Protein AF-A0A7X5DG78-F1 (afdb_monomer_lite)

pLDDT: mean 84.53, std 11.56, range [44.03, 93.44]

Secondary structure (DSSP, 8-state):
--HHHHHHHTTEE-TTSSB-HHHHHHHHHHHT--GGGEEEEEEEETTEEEEEEEE-HH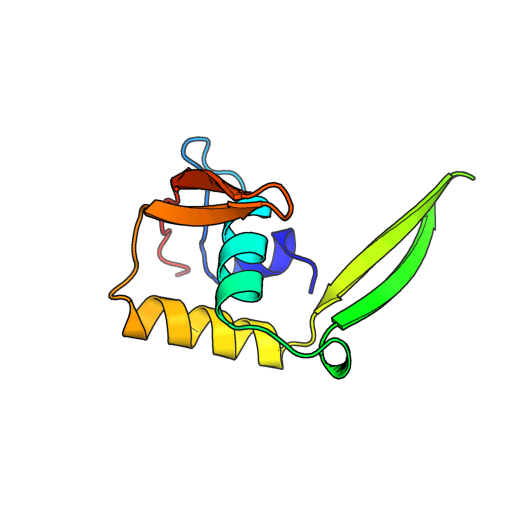HHHHHHHHHHHTT--SEEEEE-TTS-EEEEE-EE----

Structure (mmCIF, N/CA/C/O backbone):
data_AF-A0A7X5DG78-F1
#
_entry.id   AF-A0A7X5DG78-F1
#
loop_
_atom_site.group_PDB
_atom_site.id
_atom_site.type_symbol
_atom_site.label_atom_id
_atom_site.label_alt_id
_atom_site.label_comp_id
_atom_site.label_asym_id
_atom_site.label_entity_id
_atom_site.label_seq_id
_atom_site.pdbx_PDB_ins_code
_atom_site.Cartn_x
_atom_site.Cartn_y
_atom_site.Cartn_z
_atom_site.occupancy
_atom_site.B_iso_or_equiv
_atom_site.auth_seq_id
_atom_site.auth_comp_id
_atom_site.auth_asym_id
_atom_site.auth_atom_id
_atom_site.pdbx_PDB_model_num
ATOM 1 N N . TYR A 1 1 ? 5.367 -3.503 10.307 1.00 85.31 1 TYR A N 1
ATOM 2 C CA . TYR A 1 1 ? 5.248 -3.978 8.925 1.00 85.31 1 TYR A CA 1
ATOM 3 C C . TYR A 1 1 ? 5.568 -2.851 7.982 1.00 85.31 1 TYR A C 1
ATOM 5 O O . TYR A 1 1 ? 4.846 -1.866 7.963 1.00 85.31 1 TYR A O 1
ATOM 13 N N . ASP A 1 2 ? 6.637 -2.959 7.221 1.00 88.31 2 ASP A N 1
ATOM 14 C CA . ASP A 1 2 ? 6.949 -2.015 6.150 1.00 88.31 2 ASP A CA 1
ATOM 15 C C . ASP A 1 2 ? 6.177 -2.382 4.867 1.00 88.31 2 ASP A C 1
ATOM 17 O O . ASP A 1 2 ? 5.708 -3.510 4.719 1.00 88.31 2 ASP A O 1
ATOM 21 N N . CYS A 1 3 ? 6.051 -1.465 3.896 1.00 89.75 3 CYS A N 1
ATOM 22 C CA . CYS A 1 3 ? 5.337 -1.737 2.632 1.00 89.75 3 CYS A CA 1
ATOM 23 C C . CYS A 1 3 ? 5.821 -3.010 1.914 1.00 89.75 3 CYS A C 1
ATOM 25 O O . CYS A 1 3 ? 5.048 -3.650 1.206 1.00 89.75 3 CYS A O 1
ATOM 27 N N . THR A 1 4 ? 7.100 -3.358 2.070 1.00 90.56 4 THR A N 1
ATOM 28 C CA . THR A 1 4 ? 7.685 -4.597 1.540 1.00 90.56 4 THR A CA 1
ATOM 29 C C . THR A 1 4 ? 7.128 -5.826 2.255 1.00 90.56 4 THR A C 1
ATOM 31 O O . THR A 1 4 ? 6.667 -6.738 1.581 1.00 90.56 4 THR A O 1
ATOM 34 N N . GLU A 1 5 ? 7.096 -5.824 3.590 1.00 91.31 5 GLU A N 1
ATOM 35 C CA . GLU A 1 5 ? 6.567 -6.941 4.383 1.00 91.31 5 GLU A CA 1
ATOM 36 C C . GLU A 1 5 ? 5.071 -7.140 4.121 1.00 91.31 5 GLU A C 1
ATOM 38 O O . GLU A 1 5 ? 4.620 -8.260 3.923 1.00 91.31 5 GLU A O 1
ATOM 43 N N . ILE A 1 6 ? 4.305 -6.045 4.034 1.00 91.69 6 ILE A N 1
ATOM 44 C CA . ILE A 1 6 ? 2.879 -6.097 3.677 1.00 91.69 6 ILE A CA 1
ATOM 45 C C . ILE A 1 6 ? 2.704 -6.707 2.282 1.00 91.69 6 ILE A C 1
ATOM 47 O O . ILE A 1 6 ? 1.806 -7.515 2.058 1.00 91.69 6 ILE A O 1
ATOM 51 N N . ALA A 1 7 ? 3.552 -6.315 1.327 1.00 92.06 7 ALA A N 1
ATOM 52 C CA . ALA A 1 7 ? 3.498 -6.857 -0.020 1.00 92.06 7 ALA A CA 1
ATOM 53 C C . ALA A 1 7 ? 3.789 -8.366 -0.039 1.00 92.06 7 ALA A C 1
ATOM 55 O O . ALA A 1 7 ? 3.144 -9.092 -0.787 1.00 92.06 7 ALA A O 1
ATOM 56 N N . GLU A 1 8 ? 4.724 -8.842 0.781 1.00 91.19 8 GLU A N 1
ATOM 57 C CA . GLU A 1 8 ? 5.013 -10.272 0.927 1.00 91.19 8 GLU A CA 1
ATOM 58 C C . GLU A 1 8 ? 3.847 -11.029 1.563 1.00 91.19 8 GLU A C 1
ATOM 60 O O . GLU A 1 8 ? 3.399 -12.025 0.996 1.00 91.19 8 GLU A O 1
ATOM 65 N N . GLU A 1 9 ? 3.312 -10.513 2.669 1.00 91.69 9 GLU A N 1
ATOM 66 C CA . GLU A 1 9 ? 2.194 -11.107 3.412 1.00 91.69 9 GLU A CA 1
ATOM 67 C C . GLU A 1 9 ? 0.930 -11.237 2.546 1.00 91.69 9 GLU A C 1
ATOM 69 O O . GLU A 1 9 ? 0.218 -12.237 2.588 1.00 91.69 9 GLU A O 1
ATOM 74 N N . LEU A 1 10 ? 0.660 -10.233 1.706 1.00 89.75 10 LEU A N 1
ATOM 75 C CA . LEU A 1 10 ? -0.494 -10.218 0.803 1.00 89.75 10 LEU A CA 1
ATOM 76 C C . LEU A 1 10 ? -0.215 -10.864 -0.563 1.00 89.75 10 LEU A C 1
ATOM 78 O O . LEU A 1 10 ? -1.106 -10.897 -1.414 1.00 89.75 10 LEU A O 1
ATOM 82 N N . GLY A 1 11 ? 1.011 -11.332 -0.813 1.00 91.06 11 GLY A N 1
ATOM 83 C CA . GLY A 1 11 ? 1.409 -11.890 -2.106 1.00 91.06 11 GLY A CA 1
ATOM 84 C C . GLY A 1 11 ? 1.387 -10.876 -3.260 1.00 91.06 11 GLY A C 1
ATOM 85 O O . GLY A 1 11 ? 1.230 -11.271 -4.415 1.00 91.06 11 GLY A O 1
ATOM 86 N N . LEU A 1 12 ? 1.530 -9.579 -2.968 1.00 92.38 12 LEU A N 1
ATOM 87 C CA . LEU A 1 12 ? 1.598 -8.481 -3.934 1.00 92.38 12 LEU A CA 1
ATOM 88 C C . LEU A 1 12 ? 3.008 -8.355 -4.517 1.00 92.38 12 LEU A C 1
ATOM 90 O O . LEU A 1 12 ? 3.892 -7.684 -3.977 1.00 92.38 12 LEU A O 1
ATOM 94 N N . LEU A 1 13 ? 3.212 -8.959 -5.679 1.00 92.00 13 LEU A N 1
ATOM 95 C CA . LEU A 1 13 ? 4.490 -8.943 -6.377 1.00 92.00 13 LEU A CA 1
ATOM 96 C C . LEU A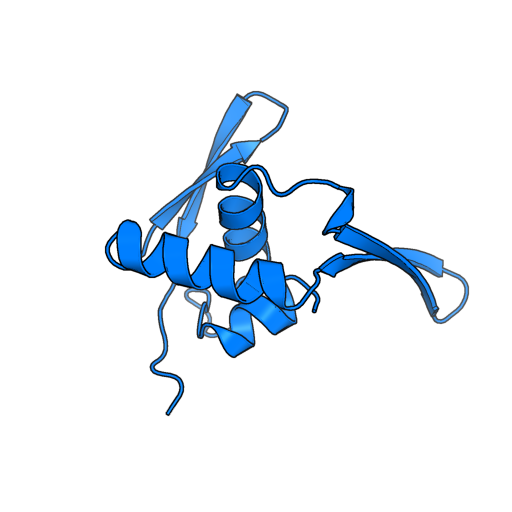 1 13 ? 4.444 -8.010 -7.590 1.00 92.00 13 LEU A C 1
ATOM 98 O O . LEU A 1 13 ? 3.398 -7.729 -8.163 1.00 92.00 13 LEU A O 1
ATOM 102 N N . SER A 1 14 ? 5.598 -7.507 -8.003 1.00 91.75 14 SER A N 1
ATOM 103 C CA . SER A 1 14 ? 5.773 -6.828 -9.284 1.00 91.75 14 SER A CA 1
ATOM 104 C C . SER A 1 14 ? 5.904 -7.855 -10.412 1.00 91.75 14 SER A C 1
ATOM 106 O O . SER A 1 14 ? 6.094 -9.046 -10.162 1.00 91.75 14 SER A O 1
ATOM 108 N N . SER A 1 15 ? 5.900 -7.400 -11.666 1.00 86.75 15 SER A N 1
ATOM 109 C CA . SER A 1 15 ? 6.158 -8.245 -12.843 1.00 86.75 15 SER A CA 1
ATOM 110 C C . SER A 1 15 ? 7.483 -9.014 -12.762 1.00 86.75 15 SER A C 1
ATOM 112 O O . SER A 1 15 ? 7.633 -10.058 -13.384 1.00 86.75 15 SER A O 1
ATOM 114 N N . SER A 1 16 ? 8.439 -8.514 -11.975 1.00 87.12 16 SER A N 1
ATOM 115 C CA . SER A 1 16 ? 9.731 -9.163 -11.720 1.00 87.12 16 SER A CA 1
ATOM 116 C C . SER A 1 16 ? 9.705 -10.179 -10.565 1.00 87.12 16 SER A C 1
ATOM 118 O O . SER A 1 16 ? 10.764 -10.651 -10.161 1.00 87.12 16 SER A O 1
ATOM 120 N N . GLY A 1 17 ? 8.538 -10.469 -9.978 1.00 86.12 17 GLY A N 1
ATOM 121 C CA . GLY A 1 17 ? 8.379 -11.416 -8.867 1.00 86.12 17 GLY A CA 1
ATOM 122 C C . GLY A 1 17 ? 8.891 -10.916 -7.512 1.00 86.12 17 GLY A C 1
ATOM 123 O O . GLY A 1 17 ? 9.055 -11.709 -6.592 1.00 86.12 17 GLY A O 1
ATOM 124 N N . LYS A 1 18 ? 9.170 -9.613 -7.384 1.00 90.19 18 LYS A N 1
ATOM 125 C CA . LYS A 1 18 ? 9.626 -8.979 -6.135 1.00 90.19 18 LYS A CA 1
ATOM 126 C C . LYS A 1 18 ? 8.471 -8.277 -5.419 1.00 90.19 18 LYS A C 1
ATOM 128 O O . LYS A 1 18 ? 7.584 -7.794 -6.121 1.00 90.19 18 LYS A O 1
ATOM 133 N N . PRO A 1 19 ? 8.500 -8.137 -4.084 1.00 91.56 19 PRO A N 1
ATOM 134 C CA . PRO A 1 19 ? 7.450 -7.445 -3.336 1.00 91.56 19 PRO A CA 1
ATOM 135 C C . PRO A 1 19 ? 7.247 -6.016 -3.845 1.00 91.56 19 PRO A C 1
ATOM 137 O O . PRO A 1 19 ? 8.206 -5.248 -3.972 1.00 91.56 19 PRO A O 1
ATOM 140 N N . HIS A 1 20 ? 6.007 -5.653 -4.176 1.00 93.00 20 HIS A N 1
ATOM 141 C CA . HIS A 1 20 ? 5.711 -4.367 -4.806 1.00 93.00 20 HIS A CA 1
ATOM 142 C C . HIS A 1 20 ? 5.342 -3.292 -3.775 1.00 93.00 20 HIS A C 1
ATOM 144 O O . HIS A 1 20 ? 4.207 -2.821 -3.716 1.00 93.00 20 HIS A O 1
ATOM 150 N N . ASN A 1 21 ? 6.331 -2.829 -3.011 1.00 90.62 21 ASN A N 1
ATOM 151 C CA . ASN A 1 21 ? 6.158 -1.807 -1.969 1.00 90.62 21 ASN A CA 1
ATOM 152 C C . ASN A 1 21 ? 5.416 -0.531 -2.440 1.00 90.62 21 ASN A C 1
ATOM 154 O O . ASN A 1 21 ? 4.546 -0.033 -1.732 1.00 90.62 21 ASN A O 1
ATOM 158 N N . GLN A 1 22 ? 5.703 -0.026 -3.646 1.00 90.88 22 GLN A N 1
ATOM 159 C CA . GLN A 1 22 ? 5.022 1.156 -4.207 1.00 90.88 22 GLN A CA 1
ATOM 160 C C . GLN A 1 22 ? 3.530 0.924 -4.493 1.00 90.88 22 GLN A C 1
ATOM 162 O O . GLN A 1 22 ? 2.731 1.853 -4.409 1.00 90.88 22 GLN A O 1
ATOM 167 N N . ALA A 1 23 ? 3.139 -0.304 -4.841 1.00 92.50 23 ALA A N 1
ATOM 168 C CA . ALA A 1 23 ? 1.735 -0.618 -5.058 1.00 92.50 23 ALA A CA 1
ATOM 169 C C . ALA A 1 23 ? 0.989 -0.664 -3.723 1.00 92.50 23 ALA A C 1
ATOM 171 O O . ALA A 1 23 ? -0.097 -0.104 -3.617 1.00 92.50 23 ALA A O 1
ATOM 172 N N . VAL A 1 24 ? 1.606 -1.237 -2.685 1.00 92.31 24 VAL A N 1
ATOM 173 C CA . VAL A 1 24 ? 1.060 -1.205 -1.321 1.00 92.31 24 VAL A CA 1
ATOM 174 C C . VAL A 1 24 ? 0.885 0.229 -0.836 1.00 92.31 24 VAL A C 1
ATOM 176 O O . VAL A 1 24 ? -0.202 0.581 -0.384 1.00 92.31 24 VAL A O 1
ATOM 179 N N . SER A 1 25 ? 1.900 1.088 -0.989 1.00 90.00 25 SER A N 1
ATOM 180 C CA . SER A 1 25 ? 1.776 2.489 -0.566 1.00 90.00 25 SER A CA 1
ATOM 181 C C . SER A 1 25 ? 0.647 3.213 -1.303 1.00 90.00 25 SER A C 1
ATOM 183 O O . SER A 1 25 ? -0.028 4.052 -0.718 1.00 90.00 25 SER A O 1
ATOM 185 N N . ALA A 1 26 ? 0.407 2.876 -2.574 1.00 91.44 26 ALA A N 1
ATOM 186 C CA . ALA A 1 26 ? -0.701 3.430 -3.343 1.00 91.44 26 ALA A CA 1
ATOM 187 C C . ALA A 1 26 ? -2.079 2.969 -2.849 1.00 91.44 26 ALA A C 1
ATOM 189 O O . ALA A 1 26 ? -3.021 3.758 -2.877 1.00 91.44 26 ALA A O 1
ATOM 190 N N . ILE A 1 27 ? -2.208 1.720 -2.394 1.00 92.00 27 ILE A N 1
ATOM 191 C CA . ILE A 1 27 ? -3.452 1.219 -1.791 1.00 92.00 27 ILE A CA 1
ATOM 192 C C . ILE A 1 27 ? -3.692 1.907 -0.446 1.00 92.00 27 ILE A C 1
ATOM 194 O O . ILE A 1 27 ? -4.778 2.422 -0.205 1.00 92.00 27 ILE A O 1
ATOM 198 N N . ILE A 1 28 ? -2.662 1.992 0.399 1.00 90.06 28 ILE A N 1
ATOM 199 C CA . ILE A 1 28 ? -2.719 2.689 1.694 1.00 90.06 28 ILE A CA 1
ATOM 200 C C . ILE A 1 28 ? -3.122 4.159 1.506 1.00 90.06 28 ILE A C 1
ATOM 202 O O . ILE A 1 28 ? -3.954 4.673 2.251 1.00 90.06 28 ILE A O 1
ATOM 206 N N . ALA A 1 29 ? -2.584 4.826 0.480 1.00 87.56 29 ALA A N 1
ATOM 207 C CA . ALA A 1 29 ? -2.961 6.195 0.138 1.00 87.56 29 ALA A CA 1
ATOM 208 C C . ALA A 1 29 ? -4.438 6.319 -0.281 1.00 87.56 29 ALA A C 1
ATOM 210 O O . ALA A 1 29 ? -5.080 7.308 0.057 1.00 87.56 29 ALA A O 1
ATOM 211 N N . GLN A 1 30 ? -4.995 5.321 -0.979 1.00 88.50 30 GLN A N 1
ATOM 212 C CA . GLN A 1 30 ? -6.423 5.284 -1.328 1.00 88.50 30 GLN A CA 1
ATOM 213 C C . GLN A 1 30 ? -7.319 5.003 -0.120 1.00 88.50 30 GLN A C 1
ATOM 215 O O . GLN A 1 30 ? -8.406 5.566 -0.024 1.00 88.50 30 GLN A O 1
ATOM 220 N N . LEU A 1 31 ? -6.856 4.161 0.804 1.00 87.56 31 LEU A N 1
ATOM 221 C CA . LEU A 1 31 ? -7.537 3.881 2.066 1.00 87.56 31 LEU A CA 1
ATOM 222 C C . LEU A 1 31 ? -7.514 5.069 3.036 1.00 87.56 31 LEU A C 1
ATOM 224 O O . LEU A 1 31 ? -8.252 5.058 4.015 1.00 87.56 31 LEU A O 1
ATOM 228 N N . ASN A 1 32 ? -6.700 6.096 2.759 1.00 81.06 32 ASN A N 1
ATOM 229 C CA . ASN A 1 32 ? -6.524 7.272 3.609 1.00 81.06 32 ASN A CA 1
ATOM 230 C C . ASN A 1 32 ? -6.280 6.875 5.080 1.00 81.06 32 ASN A C 1
ATOM 232 O O . ASN A 1 32 ? -6.920 7.390 6.000 1.00 81.06 32 ASN A O 1
ATOM 236 N N . ILE A 1 33 ? -5.368 5.917 5.280 1.00 84.81 33 ILE A N 1
ATOM 237 C CA . ILE A 1 33 ? -4.982 5.420 6.604 1.00 84.81 33 ILE A CA 1
ATOM 238 C C . ILE A 1 33 ? -4.476 6.589 7.459 1.00 84.81 33 ILE A C 1
ATOM 240 O O . ILE A 1 33 ? -3.636 7.375 7.014 1.00 84.81 33 ILE A O 1
ATOM 244 N N . ALA A 1 34 ? -4.994 6.706 8.682 1.00 78.31 34 ALA A N 1
ATOM 245 C CA . ALA A 1 34 ? -4.607 7.765 9.608 1.00 78.31 34 ALA A CA 1
ATOM 246 C C . ALA A 1 34 ? -3.125 7.653 9.999 1.00 78.31 34 ALA A C 1
ATOM 248 O O . ALA A 1 34 ? -2.613 6.550 10.191 1.00 78.31 34 ALA A O 1
ATOM 249 N N . ASP A 1 35 ? -2.456 8.788 10.213 1.00 75.69 35 ASP A N 1
ATOM 250 C CA . ASP A 1 35 ? -1.062 8.829 10.675 1.00 75.69 35 ASP A CA 1
ATOM 251 C C . ASP A 1 35 ? -0.860 8.086 12.005 1.00 75.69 35 ASP A C 1
ATOM 253 O O . ASP A 1 35 ? 0.198 7.518 12.231 1.00 75.69 35 ASP A O 1
ATOM 257 N N . SER A 1 36 ? -1.898 7.978 12.841 1.00 78.56 36 SER A N 1
ATOM 258 C CA . SER A 1 36 ? -1.868 7.199 14.086 1.00 78.56 36 SER A CA 1
ATOM 259 C C . SER A 1 36 ? -1.641 5.690 13.877 1.00 78.56 36 SER A C 1
ATOM 261 O O . SER A 1 36 ? -1.166 4.996 14.785 1.00 78.56 36 SER A O 1
ATOM 263 N N . GLU A 1 37 ? -1.961 5.168 12.690 1.00 80.94 37 GLU A N 1
ATOM 264 C CA . GLU A 1 37 ? -1.701 3.778 12.292 1.00 80.94 37 GLU A CA 1
ATOM 265 C C . GLU A 1 37 ? -0.320 3.599 11.637 1.00 80.94 37 GLU A C 1
ATOM 267 O O . GLU A 1 37 ? 0.119 2.466 11.404 1.00 80.94 37 GLU A O 1
ATOM 272 N N . ILE A 1 38 ? 0.379 4.712 11.389 1.00 83.12 38 ILE A N 1
ATOM 273 C CA . ILE A 1 38 ? 1.712 4.777 10.801 1.00 83.12 38 ILE A CA 1
ATOM 274 C C . ILE A 1 38 ? 2.719 5.105 11.907 1.00 83.12 38 ILE A C 1
ATOM 276 O O . ILE A 1 38 ? 2.713 6.164 12.526 1.00 83.12 38 ILE A O 1
ATOM 280 N N . VAL A 1 39 ? 3.621 4.173 12.160 1.00 79.88 39 VAL A N 1
ATOM 281 C CA . VAL A 1 39 ? 4.719 4.319 13.107 1.00 79.88 39 VAL A CA 1
ATOM 282 C C . VAL A 1 39 ? 5.971 4.700 12.330 1.00 79.88 39 VAL A C 1
ATOM 284 O O . VAL A 1 39 ? 6.556 3.881 11.625 1.00 79.88 39 VAL A O 1
ATOM 287 N N . THR A 1 40 ? 6.411 5.947 12.459 1.00 75.31 40 THR A N 1
ATOM 288 C CA . THR A 1 40 ? 7.710 6.365 11.923 1.00 75.31 40 THR A CA 1
ATOM 289 C C . THR A 1 40 ? 8.803 5.956 12.903 1.00 75.31 40 THR A C 1
ATOM 291 O O . THR A 1 40 ? 8.935 6.548 13.974 1.00 75.31 40 THR A O 1
ATOM 294 N N . THR A 1 41 ? 9.594 4.949 12.539 1.00 66.88 41 THR A N 1
ATOM 295 C CA . THR A 1 41 ? 10.761 4.522 13.319 1.00 66.88 41 THR A CA 1
ATOM 296 C C . THR A 1 41 ? 12.020 5.104 12.684 1.00 66.88 41 THR A C 1
ATOM 298 O O . THR A 1 41 ? 12.284 4.889 11.499 1.00 66.88 41 THR A O 1
ATOM 301 N N . ALA A 1 42 ? 12.819 5.822 13.476 1.00 61.94 42 ALA A N 1
ATOM 302 C CA . ALA A 1 42 ? 14.167 6.217 13.080 1.00 61.94 42 ALA A CA 1
ATOM 303 C C . ALA A 1 42 ? 15.049 4.962 13.038 1.00 61.94 42 ALA A C 1
ATOM 305 O O . ALA A 1 42 ? 15.314 4.345 14.073 1.00 61.94 42 ALA A O 1
ATOM 306 N N . PHE A 1 43 ? 15.467 4.548 11.844 1.00 59.22 43 PHE A N 1
ATOM 307 C CA . PHE A 1 43 ? 16.330 3.392 11.668 1.00 59.22 43 PHE A CA 1
ATOM 308 C C . PHE A 1 43 ? 17.757 3.874 11.414 1.00 59.22 43 PHE A C 1
ATOM 310 O O . PHE A 1 43 ? 18.166 4.153 10.291 1.00 59.22 43 PHE A O 1
ATOM 317 N N . SER A 1 44 ? 18.548 3.973 12.481 1.00 52.44 44 SER A N 1
ATOM 318 C CA . SER A 1 44 ? 19.961 4.326 12.367 1.00 52.44 44 SER A CA 1
ATOM 319 C C . SER A 1 44 ? 20.773 3.088 11.980 1.00 52.44 44 SER A C 1
ATOM 321 O O . SER A 1 44 ? 21.094 2.254 12.834 1.00 52.44 44 SER A O 1
ATOM 323 N N . ARG A 1 45 ? 21.150 2.956 10.705 1.00 52.59 45 ARG A N 1
ATOM 324 C CA . ARG A 1 45 ? 22.133 1.949 10.276 1.00 52.59 45 ARG A CA 1
ATOM 325 C C . ARG A 1 45 ? 23.290 2.641 9.571 1.00 52.59 45 ARG A C 1
ATOM 327 O O . ARG A 1 45 ? 23.137 3.238 8.516 1.00 52.59 45 ARG A O 1
ATOM 334 N N . ASN A 1 46 ? 24.474 2.531 10.172 1.00 55.66 46 ASN A N 1
ATOM 335 C CA . ASN A 1 46 ? 25.746 2.964 9.588 1.00 55.66 46 ASN A CA 1
ATOM 336 C C . ASN A 1 46 ? 25.938 4.490 9.395 1.00 55.66 46 ASN A C 1
ATOM 338 O O . ASN A 1 46 ? 26.688 4.902 8.511 1.00 55.66 46 ASN A O 1
ATOM 342 N N . GLY A 1 47 ? 25.316 5.324 10.240 1.00 60.91 47 GLY A N 1
ATOM 343 C CA . GLY A 1 47 ? 25.517 6.785 10.246 1.00 60.91 47 GLY A CA 1
ATOM 344 C C . GLY A 1 47 ? 24.648 7.567 9.255 1.00 60.91 47 GLY A C 1
ATOM 345 O O . GLY A 1 47 ? 24.819 8.776 9.130 1.00 60.91 47 GLY A O 1
ATOM 346 N N . HIS A 1 48 ? 23.722 6.889 8.577 1.00 60.88 48 HIS A N 1
ATOM 347 C CA . HIS A 1 48 ? 22.653 7.498 7.794 1.00 60.88 48 HIS A CA 1
ATOM 348 C C . HIS A 1 48 ? 21.357 7.437 8.615 1.00 60.88 48 HIS A C 1
ATOM 350 O O . HIS A 1 48 ? 20.981 6.364 9.098 1.00 60.88 48 HIS A O 1
ATOM 356 N N . ASP A 1 49 ? 20.736 8.595 8.842 1.00 56.16 49 ASP A N 1
ATOM 357 C CA . ASP A 1 49 ? 19.463 8.709 9.557 1.00 56.16 49 ASP A CA 1
ATOM 358 C C . ASP A 1 49 ? 18.336 8.519 8.535 1.00 56.16 49 ASP A C 1
ATOM 360 O O . ASP A 1 49 ? 17.869 9.467 7.904 1.00 56.16 49 ASP A O 1
ATOM 364 N N . ASP A 1 50 ? 17.977 7.262 8.285 1.00 60.47 50 ASP A N 1
ATOM 365 C CA . ASP A 1 50 ? 16.868 6.915 7.404 1.00 60.47 50 ASP A CA 1
ATOM 366 C C . ASP A 1 50 ? 15.627 6.630 8.267 1.00 60.47 50 ASP A C 1
ATOM 368 O O . ASP A 1 50 ? 15.602 5.733 9.113 1.00 60.47 50 ASP A O 1
ATOM 372 N N . MET A 1 51 ? 14.578 7.432 8.076 1.00 66.88 51 MET A N 1
ATOM 373 C CA . MET A 1 51 ? 13.268 7.183 8.678 1.00 66.88 51 MET A CA 1
ATOM 374 C C . MET A 1 51 ? 12.500 6.181 7.816 1.00 66.88 51 MET A C 1
ATOM 376 O O . MET A 1 51 ? 12.161 6.472 6.668 1.00 66.88 51 MET A O 1
ATOM 380 N N . THR A 1 52 ? 12.183 5.016 8.379 1.00 72.38 52 THR A N 1
ATOM 381 C CA . THR A 1 52 ? 11.305 4.018 7.749 1.00 72.38 52 THR A CA 1
ATOM 382 C C . THR A 1 52 ? 9.899 4.107 8.330 1.00 72.38 52 THR A C 1
ATOM 384 O O . THR A 1 52 ? 9.708 4.100 9.549 1.00 72.38 52 THR A O 1
ATOM 387 N N . LEU A 1 53 ? 8.908 4.211 7.440 1.00 79.50 53 LEU A N 1
ATOM 388 C CA . LEU A 1 53 ? 7.492 4.175 7.792 1.00 79.50 53 LEU A CA 1
ATOM 389 C C . LEU A 1 53 ? 7.067 2.725 8.008 1.00 79.50 53 LEU A C 1
ATOM 391 O O . LEU A 1 53 ? 7.013 1.939 7.062 1.00 79.50 53 LEU A O 1
ATOM 395 N N . GLN A 1 54 ? 6.715 2.400 9.244 1.00 87.62 54 GLN A N 1
ATOM 396 C CA . GLN A 1 54 ? 6.154 1.112 9.609 1.00 87.62 54 GLN A CA 1
ATOM 397 C C . GLN A 1 54 ? 4.653 1.245 9.834 1.00 87.62 54 GLN A C 1
ATOM 399 O O . GLN A 1 54 ? 4.159 2.248 10.332 1.00 87.62 54 GLN A O 1
ATOM 404 N N . TYR A 1 55 ? 3.913 0.202 9.508 1.00 89.00 55 TYR A N 1
ATOM 405 C CA . TYR A 1 55 ? 2.472 0.132 9.672 1.00 89.00 55 TYR A CA 1
ATOM 406 C C . TYR A 1 55 ? 2.113 -0.916 10.718 1.00 89.00 55 TYR A C 1
ATOM 408 O O . TYR A 1 55 ? 2.800 -1.940 10.877 1.00 89.00 55 TYR A O 1
ATOM 416 N N . LYS A 1 56 ? 1.016 -0.652 11.430 1.00 90.12 56 LYS A N 1
ATOM 417 C CA . LYS A 1 56 ? 0.396 -1.622 12.332 1.00 90.12 56 LYS A CA 1
ATOM 418 C C . LYS A 1 56 ? -0.205 -2.795 11.547 1.00 90.12 56 LYS A C 1
ATOM 420 O O . LYS A 1 56 ? -0.602 -2.620 10.396 1.00 90.12 56 LYS A O 1
ATOM 425 N N . PRO A 1 57 ? -0.349 -3.976 12.174 1.00 88.56 57 PRO A N 1
ATOM 426 C CA . PRO A 1 57 ? -1.012 -5.124 11.552 1.00 88.56 57 PRO A CA 1
ATOM 427 C C . PRO A 1 57 ? -2.452 -4.825 11.102 1.00 88.56 57 PRO A C 1
ATOM 429 O O . PRO A 1 57 ? -2.893 -5.387 10.106 1.00 88.56 57 PRO A O 1
ATOM 432 N N . SER A 1 58 ? -3.156 -3.891 11.757 1.00 90.25 58 SER A N 1
ATOM 433 C CA . SER A 1 58 ? -4.483 -3.419 11.329 1.00 90.25 58 SER A CA 1
ATOM 434 C C . SER A 1 58 ? -4.500 -2.948 9.870 1.00 90.25 58 SER A C 1
ATOM 436 O O . SER A 1 58 ? -5.445 -3.230 9.140 1.00 90.25 58 SER A O 1
ATOM 438 N N . VAL A 1 59 ? -3.426 -2.287 9.423 1.00 90.75 59 VAL A N 1
ATOM 439 C CA . VAL A 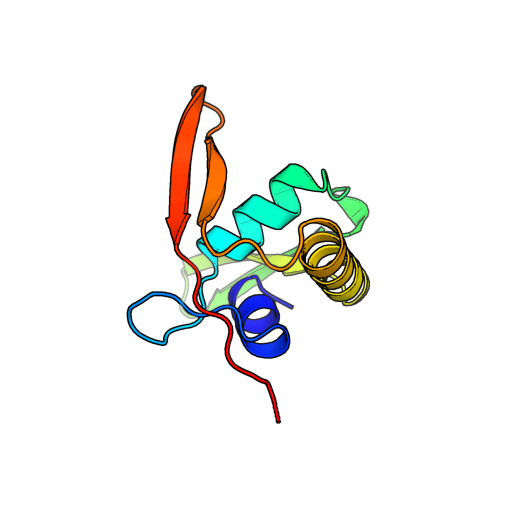1 59 ? -3.305 -1.767 8.055 1.00 90.75 59 VAL A CA 1
ATOM 440 C C . VAL A 1 59 ? -3.249 -2.903 7.036 1.00 90.75 59 VAL A C 1
ATOM 442 O O . VAL A 1 59 ? -3.807 -2.775 5.952 1.00 90.75 59 VAL A O 1
ATOM 445 N N . ILE A 1 60 ? -2.623 -4.035 7.374 1.00 91.38 60 ILE A N 1
ATOM 446 C CA . ILE A 1 60 ? -2.552 -5.210 6.491 1.00 91.38 60 ILE A CA 1
ATOM 447 C C . ILE A 1 60 ? -3.957 -5.728 6.203 1.00 91.38 60 ILE A C 1
ATOM 449 O O . ILE A 1 60 ? -4.304 -5.976 5.050 1.00 91.38 60 ILE A O 1
ATOM 453 N N . GLU A 1 61 ? -4.772 -5.847 7.250 1.00 91.44 61 GLU A N 1
ATOM 454 C CA . GLU A 1 61 ? -6.150 -6.320 7.143 1.00 91.44 61 GLU A CA 1
ATOM 455 C C . GLU A 1 61 ? -7.011 -5.343 6.329 1.00 91.44 61 GLU A C 1
ATOM 457 O O . GLU A 1 61 ? -7.814 -5.778 5.501 1.00 91.44 61 GLU A O 1
ATOM 462 N N . GLU A 1 62 ? -6.808 -4.028 6.477 1.00 92.38 62 GLU A N 1
ATOM 463 C CA . GLU A 1 62 ? -7.487 -3.027 5.642 1.00 92.38 62 GLU A CA 1
ATOM 464 C C . GLU A 1 62 ? -7.074 -3.111 4.168 1.00 92.38 62 GLU A C 1
ATOM 466 O O . GLU A 1 62 ? -7.940 -3.124 3.291 1.00 92.38 62 GLU A O 1
ATOM 471 N N . VAL A 1 63 ? -5.775 -3.240 3.874 1.00 91.81 63 VAL A N 1
ATOM 472 C CA . VAL A 1 63 ? -5.273 -3.425 2.501 1.00 91.81 63 VAL A CA 1
ATOM 473 C C . VAL A 1 63 ? -5.826 -4.720 1.907 1.00 91.81 63 VAL A C 1
ATOM 475 O O . VAL A 1 63 ? -6.308 -4.724 0.775 1.00 91.81 63 VAL A O 1
ATOM 478 N N . ARG A 1 64 ? -5.834 -5.816 2.672 1.00 91.56 64 ARG A N 1
ATOM 479 C CA . ARG A 1 64 ? -6.414 -7.097 2.253 1.00 91.56 64 ARG A CA 1
ATOM 480 C C . ARG A 1 64 ? -7.897 -6.968 1.926 1.00 91.56 64 ARG A C 1
ATOM 482 O O . ARG A 1 64 ? -8.351 -7.484 0.905 1.00 91.56 64 ARG A O 1
ATOM 489 N N . LYS A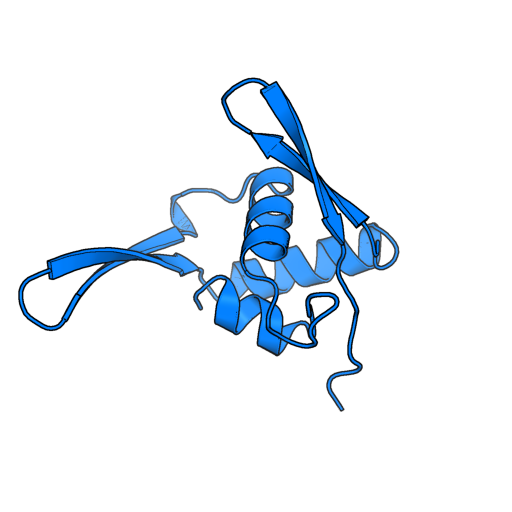 1 65 ? -8.652 -6.279 2.780 1.00 92.56 65 LYS A N 1
ATOM 490 C CA . LYS A 1 65 ? -10.079 -6.035 2.573 1.00 92.56 65 LYS A CA 1
ATOM 491 C C . LYS A 1 65 ? -10.320 -5.182 1.333 1.00 92.56 65 LYS A C 1
ATOM 493 O O . LYS A 1 65 ? -11.195 -5.518 0.544 1.00 92.56 65 LYS A O 1
ATOM 498 N N . TRP A 1 66 ? -9.518 -4.139 1.126 1.00 93.19 66 TRP A N 1
ATOM 499 C CA . TRP A 1 66 ? -9.576 -3.302 -0.071 1.00 93.19 66 TRP A CA 1
ATOM 500 C C . TRP A 1 66 ? -9.331 -4.101 -1.350 1.00 93.19 66 TRP A C 1
ATOM 502 O O . TRP A 1 66 ? -10.048 -3.925 -2.333 1.00 93.19 66 TRP A O 1
ATOM 512 N N . LEU A 1 67 ? -8.349 -5.011 -1.331 1.00 91.44 67 LEU A N 1
ATOM 513 C CA . LEU A 1 67 ? -8.077 -5.910 -2.451 1.00 91.44 67 LEU A CA 1
ATOM 514 C C . LEU A 1 67 ? -9.286 -6.793 -2.754 1.00 91.44 67 LEU A C 1
ATOM 516 O O . LEU A 1 67 ? -9.679 -6.891 -3.912 1.00 91.44 67 LEU A O 1
ATOM 520 N N . ALA A 1 68 ? -9.890 -7.402 -1.732 1.00 91.44 68 ALA A N 1
ATOM 521 C CA . ALA A 1 68 ? -11.071 -8.242 -1.905 1.00 91.44 68 ALA A CA 1
ATOM 522 C C . ALA A 1 68 ? -12.278 -7.447 -2.438 1.00 91.44 68 ALA A C 1
ATOM 524 O O . ALA A 1 68 ? -12.928 -7.892 -3.381 1.00 91.44 68 ALA A O 1
ATOM 525 N N . ASP A 1 69 ? -12.535 -6.257 -1.888 1.00 93.06 69 ASP A N 1
ATOM 526 C CA . ASP A 1 69 ? -13.616 -5.354 -2.311 1.00 93.06 69 ASP A CA 1
ATOM 527 C C . ASP A 1 69 ? -13.426 -4.871 -3.760 1.00 93.06 69 ASP A C 1
ATOM 529 O O . ASP A 1 69 ? -14.358 -4.865 -4.561 1.00 93.06 69 ASP A O 1
ATOM 533 N N . SER A 1 70 ? -12.177 -4.590 -4.139 1.00 90.62 70 SER A N 1
ATOM 534 C CA . SER A 1 70 ? -11.793 -4.188 -5.496 1.00 90.62 70 SER A CA 1
ATOM 535 C C . SER A 1 70 ? -11.631 -5.365 -6.472 1.00 90.62 70 SER A C 1
ATOM 537 O O . SER A 1 70 ? -11.164 -5.166 -7.596 1.00 90.62 70 SER A O 1
ATOM 539 N N . ASN A 1 71 ? -11.988 -6.591 -6.070 1.00 91.31 71 ASN A N 1
ATOM 540 C CA . ASN A 1 71 ? -11.865 -7.813 -6.871 1.00 91.31 71 ASN A CA 1
ATOM 541 C C . ASN A 1 71 ? -10.420 -8.095 -7.354 1.00 91.31 71 ASN A C 1
ATOM 543 O O . ASN A 1 71 ? -10.190 -8.479 -8.502 1.00 91.31 71 ASN A O 1
ATOM 547 N N . TYR A 1 72 ? -9.439 -7.898 -6.473 1.00 89.94 72 TYR A N 1
ATOM 548 C CA . TYR A 1 72 ? -8.006 -8.130 -6.696 1.00 89.94 72 TYR A CA 1
ATOM 549 C C . TYR A 1 72 ? -7.478 -7.450 -7.974 1.00 89.94 72 TYR A C 1
ATOM 551 O O . TYR A 1 72 ? -7.051 -8.114 -8.926 1.00 89.94 72 TYR A O 1
ATOM 559 N N . PRO A 1 73 ? -7.491 -6.104 -8.029 1.00 91.44 73 PRO A N 1
ATOM 560 C CA . PRO A 1 73 ? -7.127 -5.370 -9.232 1.00 91.44 73 PRO A CA 1
ATOM 561 C C . PRO A 1 73 ? -5.636 -5.542 -9.539 1.00 91.44 73 PRO A C 1
ATOM 563 O O . PRO A 1 73 ? -4.778 -5.223 -8.724 1.00 91.44 73 PRO A O 1
ATOM 566 N N . THR A 1 74 ? -5.279 -5.998 -10.738 1.00 91.31 74 THR A N 1
ATOM 567 C CA . THR A 1 74 ? -3.861 -6.144 -11.136 1.00 91.31 74 THR A CA 1
ATOM 568 C C . THR A 1 74 ? -3.183 -4.811 -11.455 1.00 91.31 74 THR A C 1
ATOM 570 O O . THR A 1 74 ? -1.968 -4.746 -11.618 1.00 91.31 74 THR A O 1
ATOM 573 N N . LYS A 1 75 ? -3.955 -3.727 -11.558 1.00 92.62 75 LYS A N 1
ATOM 574 C CA . LYS A 1 75 ? -3.481 -2.378 -11.866 1.00 92.62 75 LYS A CA 1
ATOM 575 C C . LYS A 1 75 ? -3.960 -1.430 -10.780 1.00 92.62 75 LYS A C 1
ATOM 577 O O . LYS A 1 75 ? -5.143 -1.116 -10.725 1.00 92.62 75 LYS A O 1
ATOM 582 N N . ILE A 1 76 ? -3.038 -0.969 -9.946 1.00 92.19 76 ILE A N 1
ATOM 583 C CA . ILE A 1 76 ? -3.321 -0.043 -8.853 1.00 92.19 76 ILE A CA 1
ATOM 584 C C . ILE A 1 76 ? -3.079 1.383 -9.354 1.00 92.19 76 ILE A C 1
ATOM 586 O O . ILE A 1 76 ? -1.920 1.747 -9.590 1.00 92.19 76 ILE A O 1
ATOM 590 N N . PRO A 1 77 ? -4.127 2.199 -9.561 1.00 91.44 77 PRO A N 1
ATOM 591 C CA . PRO A 1 77 ? -3.945 3.607 -9.869 1.00 91.44 77 PRO A CA 1
ATOM 592 C C . PRO A 1 77 ? -3.400 4.342 -8.639 1.00 91.44 77 PRO A C 1
ATOM 594 O O . PRO A 1 77 ? -3.770 4.060 -7.504 1.00 91.44 77 PRO A O 1
ATOM 597 N N . TYR A 1 78 ? -2.516 5.302 -8.867 1.00 90.06 78 TYR A N 1
ATOM 598 C CA . TYR A 1 78 ? -1.946 6.156 -7.837 1.00 90.06 78 TYR A CA 1
ATOM 599 C C . TYR A 1 78 ? -1.855 7.578 -8.361 1.00 90.06 78 TYR A C 1
ATOM 601 O O . TYR A 1 78 ? -1.417 7.786 -9.490 1.00 90.06 78 TYR A O 1
ATOM 609 N N . VAL A 1 79 ? -2.229 8.557 -7.548 1.00 88.56 79 VAL A N 1
ATOM 610 C CA . VAL A 1 79 ? -2.051 9.968 -7.887 1.00 88.56 79 VAL A CA 1
ATOM 611 C C . VAL A 1 79 ? -1.023 10.545 -6.935 1.00 88.56 79 VAL A C 1
ATOM 613 O O . VAL A 1 79 ? -1.216 10.549 -5.725 1.00 88.56 79 VAL A O 1
ATOM 616 N N . ASP A 1 80 ? 0.094 10.998 -7.492 1.00 86.19 80 ASP A N 1
ATOM 617 C CA . ASP A 1 80 ? 1.120 11.681 -6.713 1.00 86.19 80 ASP A CA 1
ATOM 618 C C . ASP A 1 80 ? 0.610 13.042 -6.210 1.00 86.19 80 ASP A C 1
ATOM 620 O O . ASP A 1 80 ? -0.291 13.627 -6.809 1.00 86.19 80 ASP A O 1
ATOM 624 N N . SER A 1 81 ? 1.236 13.602 -5.171 1.00 80.81 81 SER A N 1
ATOM 625 C CA . SER A 1 81 ? 0.893 14.929 -4.630 1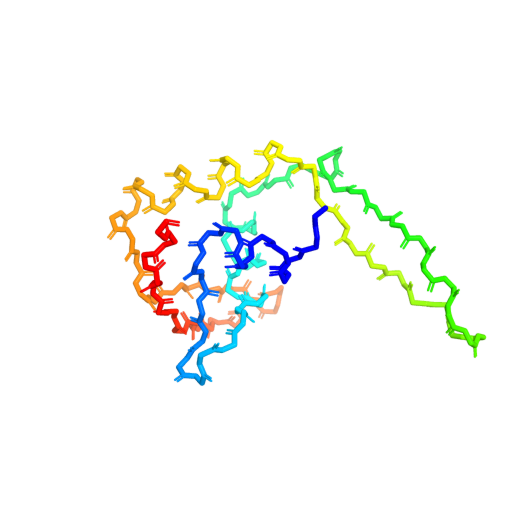.00 80.81 81 SER A CA 1
ATOM 626 C C . SER A 1 81 ? 0.921 16.045 -5.693 1.00 80.81 81 SER A C 1
ATOM 628 O O . SER A 1 81 ? 0.198 17.032 -5.588 1.00 80.81 81 SER A O 1
ATOM 630 N N . LYS A 1 82 ? 1.689 15.862 -6.777 1.00 86.44 82 LYS A N 1
ATOM 631 C CA . LYS A 1 82 ? 1.718 16.762 -7.944 1.00 86.44 82 LYS A CA 1
ATOM 632 C C . LYS A 1 82 ? 0.567 16.566 -8.948 1.00 86.44 82 LYS A C 1
ATOM 634 O O . LYS A 1 82 ? 0.580 17.197 -10.000 1.00 86.44 82 LYS A O 1
ATOM 639 N N . GLY A 1 83 ? -0.383 15.669 -8.684 1.00 87.62 83 GLY A N 1
ATOM 640 C CA . GLY A 1 83 ? -1.489 15.328 -9.588 1.00 87.62 83 GLY A CA 1
ATOM 641 C C . GLY A 1 83 ? -1.127 14.354 -10.717 1.00 87.62 83 GLY A C 1
ATOM 642 O O . GLY A 1 83 ? -1.926 14.143 -11.626 1.00 87.62 83 GLY A O 1
ATOM 643 N N . ASN A 1 84 ? 0.063 13.744 -10.686 1.00 91.12 84 ASN A N 1
ATOM 644 C CA . ASN A 1 84 ? 0.481 12.793 -11.719 1.00 91.12 84 ASN A CA 1
ATOM 645 C C . ASN A 1 84 ? -0.159 11.424 -11.486 1.00 91.12 84 ASN A C 1
ATOM 647 O O . ASN A 1 84 ? 0.108 10.787 -10.465 1.00 91.12 84 ASN A O 1
ATOM 651 N N . GLN A 1 85 ? -0.938 10.952 -12.458 1.00 91.19 85 GLN A N 1
ATOM 652 C CA . GLN A 1 85 ? -1.498 9.605 -12.447 1.00 91.19 85 GLN A CA 1
ATOM 653 C C . GLN A 1 85 ? -0.425 8.582 -12.829 1.00 91.19 85 GLN A C 1
ATOM 655 O O . GLN A 1 85 ? 0.171 8.634 -13.904 1.00 91.19 85 GLN A O 1
ATOM 660 N N . LYS A 1 86 ? -0.184 7.637 -11.930 1.00 91.25 86 LYS A N 1
A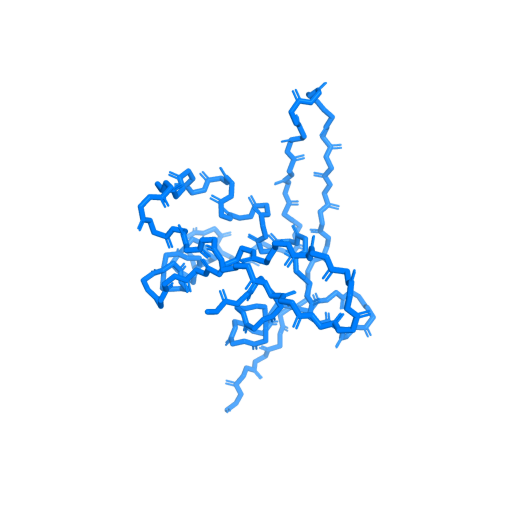TOM 661 C CA . LYS A 1 86 ? 0.656 6.459 -12.116 1.00 91.25 86 LYS A CA 1
ATOM 662 C C . LYS A 1 86 ? -0.213 5.219 -11.986 1.00 91.25 86 LYS A C 1
ATOM 664 O O . LYS A 1 86 ? -1.271 5.236 -11.362 1.00 91.25 86 LYS A O 1
ATOM 669 N N . THR A 1 87 ? 0.238 4.123 -12.570 1.00 91.94 87 THR A N 1
ATOM 670 C CA . THR A 1 87 ? -0.423 2.831 -12.407 1.00 91.94 87 THR A CA 1
ATOM 671 C C . THR A 1 87 ? 0.632 1.786 -12.121 1.00 91.94 87 THR A C 1
ATOM 673 O O . THR A 1 87 ? 1.532 1.572 -12.932 1.00 91.94 87 THR A O 1
ATOM 676 N N . TYR A 1 88 ? 0.529 1.150 -10.961 1.00 91.94 88 TYR A N 1
ATOM 677 C CA . TYR A 1 88 ? 1.417 0.067 -10.565 1.00 91.94 88 TYR A CA 1
ATOM 678 C C . TYR A 1 88 ? 0.787 -1.262 -10.958 1.00 91.94 88 TYR A C 1
ATOM 680 O O . TYR A 1 88 ? -0.358 -1.540 -10.607 1.00 91.94 88 TYR A O 1
ATOM 688 N N . THR A 1 89 ? 1.518 -2.067 -11.725 1.00 93.31 89 THR A N 1
ATOM 689 C CA . THR A 1 89 ? 1.054 -3.402 -12.111 1.00 93.31 89 THR A CA 1
ATOM 690 C C . THR A 1 89 ? 1.517 -4.404 -11.067 1.00 93.31 89 THR A C 1
ATOM 692 O O . THR A 1 89 ? 2.720 -4.562 -10.857 1.00 93.31 89 THR A O 1
ATOM 695 N N . VAL A 1 90 ? 0.561 -5.071 -10.430 1.00 93.44 90 VAL A N 1
ATOM 696 C CA . VAL A 1 90 ? 0.793 -6.103 -9.422 1.00 93.44 90 VAL A CA 1
ATOM 697 C C . VAL A 1 90 ? 0.383 -7.473 -9.942 1.00 93.44 90 VAL A C 1
ATOM 699 O O . VAL A 1 90 ? -0.541 -7.620 -10.743 1.00 93.44 90 VAL A O 1
ATOM 702 N N . VAL A 1 91 ? 1.095 -8.479 -9.463 1.00 92.50 91 VAL A N 1
ATOM 703 C CA . VAL A 1 91 ? 0.846 -9.894 -9.686 1.00 92.50 91 VAL A CA 1
ATOM 704 C C . VAL A 1 91 ? 0.577 -10.506 -8.323 1.00 92.50 91 VAL A C 1
ATOM 706 O O . VAL A 1 91 ? 1.384 -10.358 -7.408 1.00 92.50 91 VAL A O 1
ATOM 709 N N . TYR A 1 92 ? -0.558 -11.181 -8.203 1.00 90.00 92 TYR A N 1
ATOM 710 C CA . TYR A 1 92 ? -0.934 -11.888 -6.990 1.00 90.00 92 TYR A CA 1
ATOM 711 C C . TYR A 1 92 ? -0.323 -13.279 -7.014 1.00 90.00 92 TYR A C 1
ATOM 713 O O . TYR A 1 92 ? -0.483 -14.020 -7.987 1.00 90.00 92 TYR A O 1
ATOM 721 N N . ARG A 1 93 ? 0.371 -13.635 -5.941 1.00 85.62 93 ARG A N 1
ATOM 722 C CA . ARG A 1 93 ? 0.775 -15.010 -5.677 1.00 85.62 93 ARG A CA 1
ATOM 723 C C . ARG A 1 93 ? -0.126 -15.567 -4.588 1.00 85.62 93 ARG A C 1
ATOM 725 O O . ARG A 1 93 ? -0.290 -14.932 -3.553 1.00 85.62 93 ARG A O 1
ATOM 732 N N . GLU A 1 94 ? -0.682 -16.751 -4.823 1.00 70.75 94 GLU A N 1
ATOM 733 C CA . GLU A 1 94 ? -1.354 -17.507 -3.769 1.00 70.75 94 GLU A CA 1
ATOM 734 C C . GLU A 1 94 ? -0.310 -17.821 -2.690 1.00 70.75 94 GLU A C 1
ATOM 736 O O . GLU A 1 94 ? 0.676 -18.524 -2.942 1.00 70.75 94 GLU A O 1
ATOM 741 N N . VAL A 1 95 ? -0.460 -17.186 -1.528 1.00 60.44 95 VAL A N 1
ATOM 742 C CA . VAL A 1 95 ? 0.351 -17.484 -0.350 1.00 60.44 95 VAL A CA 1
ATOM 743 C C . VAL A 1 95 ? -0.248 -18.768 0.222 1.00 60.44 95 VAL A C 1
ATOM 745 O O . VAL A 1 95 ? -1.344 -18.739 0.778 1.00 60.44 95 VAL A O 1
ATOM 748 N N . ALA A 1 96 ? 0.402 -19.891 -0.093 1.00 44.03 96 ALA A N 1
ATOM 749 C CA . ALA A 1 96 ? -0.032 -21.249 0.241 1.00 44.03 96 ALA A CA 1
ATOM 750 C C . ALA A 1 96 ? 0.089 -21.561 1.738 1.00 44.03 96 ALA A C 1
ATOM 752 O O . ALA A 1 96 ? 1.050 -21.054 2.362 1.00 44.03 96 ALA A O 1
#

Foldseek 3Di:
DALQVLQVVQQWAAPVSGRDSVLSVQLCVVVVDDCVQWDFDQDDDPNDRDTTIDGDPVSSVVSNVSCVVVVNDQWRWHQDPVRDIDIGGTDGDPPD

Sequence (96 aa):
YDCTEIAEELGLLSSSGKPHNQAVSAIIAQLNIADSEIVTTAFSRNGHDDMTLQYKPSVIEEVRKWLADSNYPTKIPYVDSKGNQKTYTVVYREVA

Radius of gyration: 13.72 Å; chains: 1; bounding box: 39×38×27 Å